Protein AF-Q4RA14-F1 (afdb_monomer_lite)

Secondary structure (DSSP, 8-state):
-BEEEEEESSS--EEE-PPTTS-EEEEE-TTTTTTTSSSPPPTT---------EEEETTSSS--TTEEEE-SSTTSPEEEEE---GGGBT-EEEEEEE-

InterPro domains:
  IPR008908 Sarcoglycan alpha/epsilon [PTHR10132] (3-99)
  IPR048346 Sarcoglycan alpha/epsilon, N-terminal domain [PF05510] (15-98)

Structure (mmCIF, N/CA/C/O backbone):
data_AF-Q4RA14-F1
#
_entry.id   AF-Q4RA14-F1
#
loop_
_atom_site.group_PDB
_atom_site.id
_atom_site.type_symbol
_atom_site.label_atom_id
_atom_site.label_alt_id
_atom_site.label_comp_id
_atom_site.label_asym_id
_atom_site.label_entity_id
_atom_site.label_seq_id
_atom_site.pdbx_PDB_ins_code
_atom_site.Cartn_x
_atom_site.Cartn_y
_atom_site.Cartn_z
_atom_site.occupancy
_atom_site.B_iso_or_equiv
_atom_site.auth_seq_id
_atom_site.auth_comp_id
_atom_site.auth_asym_id
_atom_site.auth_atom_id
_atom_site.pdbx_PDB_model_num
ATOM 1 N N . LEU A 1 1 ? -17.532 4.668 8.070 1.0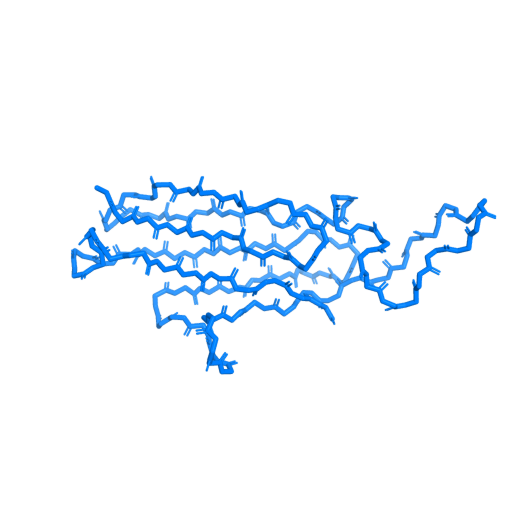0 75.31 1 LEU A N 1
ATOM 2 C CA . LEU A 1 1 ? -16.640 3.686 7.408 1.00 75.31 1 LEU A CA 1
ATOM 3 C C . LEU A 1 1 ? -15.203 4.006 7.811 1.00 75.31 1 LEU A C 1
ATOM 5 O O . LEU A 1 1 ? -14.942 5.182 8.062 1.00 75.31 1 LEU A O 1
ATOM 9 N N . PRO A 1 2 ? -14.295 3.024 7.947 1.00 85.50 2 PRO A N 1
ATOM 10 C CA . PRO A 1 2 ? -12.862 3.308 7.950 1.00 85.50 2 PRO A CA 1
ATOM 11 C C . PRO A 1 2 ? -12.477 4.129 6.711 1.00 85.50 2 PRO A C 1
ATOM 13 O O . PRO A 1 2 ? -13.101 3.989 5.658 1.00 85.50 2 PRO A O 1
ATOM 16 N N . VAL A 1 3 ? -11.476 4.996 6.848 1.00 89.69 3 VAL A N 1
ATOM 17 C CA . VAL A 1 3 ? -10.945 5.804 5.743 1.00 89.69 3 VAL A CA 1
ATOM 18 C C . VAL A 1 3 ? -9.507 5.378 5.522 1.00 89.69 3 VAL A C 1
ATOM 20 O O . VAL A 1 3 ? -8.703 5.431 6.452 1.00 89.69 3 VAL A O 1
ATOM 23 N N . VAL A 1 4 ? -9.198 4.937 4.308 1.00 89.94 4 VAL A N 1
ATOM 24 C CA . VAL A 1 4 ? -7.837 4.589 3.909 1.00 89.94 4 VAL A CA 1
ATOM 25 C C . VAL A 1 4 ? -7.411 5.547 2.809 1.00 89.94 4 VAL A C 1
ATOM 27 O O . VAL A 1 4 ? -8.084 5.654 1.788 1.00 89.94 4 VAL A O 1
ATOM 30 N N . THR A 1 5 ? -6.301 6.239 3.016 1.00 93.31 5 THR A N 1
ATOM 31 C CA . THR A 1 5 ? -5.694 7.125 2.024 1.00 93.31 5 THR A CA 1
ATOM 32 C C . THR A 1 5 ? -4.497 6.411 1.427 1.00 93.31 5 THR A C 1
ATOM 34 O O . THR A 1 5 ? -3.571 6.057 2.150 1.00 93.31 5 THR A O 1
ATOM 37 N N . ILE A 1 6 ? -4.517 6.172 0.120 1.00 93.44 6 ILE A N 1
ATOM 38 C CA . ILE A 1 6 ? -3.352 5.694 -0.622 1.00 93.44 6 ILE A CA 1
ATOM 39 C C . ILE A 1 6 ? -2.588 6.927 -1.087 1.00 93.44 6 ILE A C 1
ATOM 41 O O . ILE A 1 6 ? -3.111 7.729 -1.865 1.00 93.44 6 ILE A O 1
ATOM 45 N N . LEU A 1 7 ? -1.377 7.087 -0.567 1.00 91.44 7 LEU A N 1
ATOM 46 C CA . LEU A 1 7 ? -0.501 8.211 -0.846 1.00 91.44 7 LEU A CA 1
ATOM 47 C C . LEU A 1 7 ? 0.730 7.703 -1.591 1.00 91.44 7 LEU A C 1
ATOM 49 O O . LEU A 1 7 ? 1.413 6.790 -1.140 1.00 91.44 7 LEU A O 1
ATOM 53 N N . SER A 1 8 ? 1.027 8.330 -2.720 1.00 86.81 8 SER A N 1
ATOM 54 C CA . SER A 1 8 ? 2.270 8.129 -3.463 1.00 86.81 8 SER A CA 1
ATOM 55 C C . SER A 1 8 ? 2.926 9.479 -3.675 1.00 86.81 8 SER A C 1
ATOM 57 O O . SER A 1 8 ? 2.256 10.508 -3.616 1.00 86.81 8 SER A O 1
ATOM 59 N N . ARG A 1 9 ? 4.239 9.496 -3.898 1.00 77.50 9 ARG A N 1
ATOM 60 C CA . ARG A 1 9 ? 4.981 10.757 -3.941 1.00 77.50 9 ARG A CA 1
ATOM 61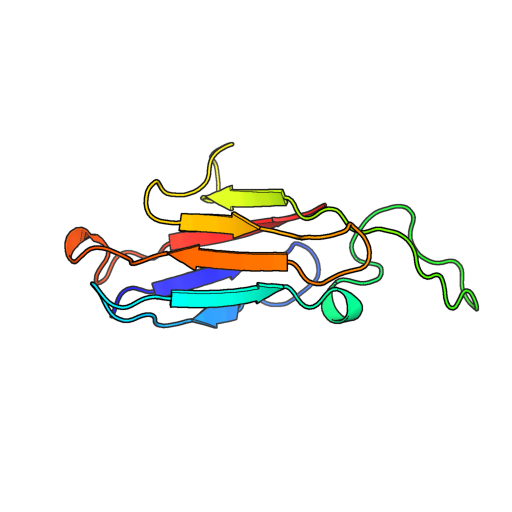 C C . ARG A 1 9 ? 4.648 11.598 -5.180 1.00 77.50 9 ARG A C 1
ATOM 63 O O . ARG A 1 9 ? 4.829 12.811 -5.121 1.00 77.50 9 ARG A O 1
ATOM 70 N N . SER A 1 10 ? 4.199 10.983 -6.280 1.00 70.56 10 SER A N 1
ATOM 71 C CA . SER A 1 10 ? 3.985 11.693 -7.548 1.00 70.56 10 SER A CA 1
ATOM 72 C C . SER A 1 10 ? 2.530 11.755 -8.031 1.00 70.56 10 SER A C 1
ATOM 74 O O . SER A 1 10 ? 2.212 12.628 -8.839 1.00 70.56 10 SER A O 1
ATOM 76 N N . HIS A 1 11 ? 1.617 10.957 -7.463 1.00 74.12 11 HIS A N 1
ATOM 77 C CA . HIS A 1 11 ? 0.177 11.113 -7.691 1.00 74.12 11 HIS A CA 1
ATOM 78 C C . HIS A 1 11 ? -0.580 11.725 -6.513 1.00 74.12 11 HIS A C 1
ATOM 80 O O . HIS A 1 11 ? -0.178 11.636 -5.354 1.00 74.12 11 HIS A O 1
ATOM 86 N N . ALA A 1 12 ? -1.744 12.296 -6.835 1.00 74.69 12 ALA A N 1
ATOM 87 C CA . ALA A 1 12 ? -2.700 12.781 -5.852 1.00 74.69 12 ALA A CA 1
ATOM 88 C C . ALA A 1 12 ? -3.138 11.671 -4.883 1.00 74.69 12 ALA A C 1
ATOM 90 O O . ALA A 1 12 ? -3.294 10.507 -5.259 1.00 74.69 12 ALA A O 1
ATOM 91 N N . GLU A 1 13 ? -3.387 12.069 -3.637 1.00 85.62 13 GLU A N 1
ATOM 92 C CA . GLU A 1 13 ? -3.958 11.208 -2.607 1.00 85.62 13 GLU A CA 1
ATOM 93 C C . GLU A 1 13 ? -5.271 10.575 -3.072 1.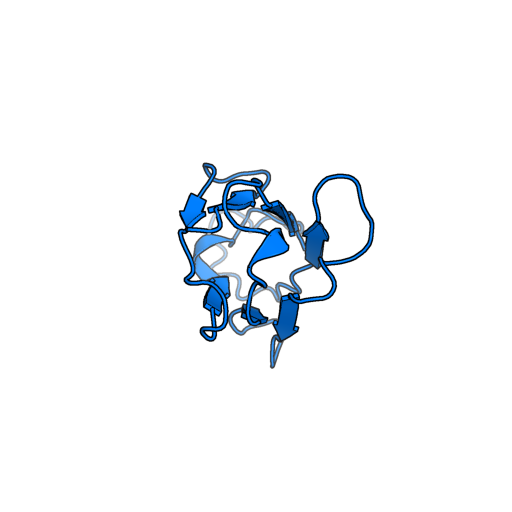00 85.62 13 GLU A C 1
ATOM 95 O O . GLU A 1 13 ? -6.189 11.257 -3.540 1.00 85.62 13 GLU A O 1
ATOM 100 N N . ARG A 1 14 ? -5.388 9.257 -2.893 1.00 89.94 14 ARG A N 1
ATOM 101 C CA . ARG A 1 14 ? -6.606 8.515 -3.213 1.00 89.94 14 ARG A CA 1
ATOM 102 C C . ARG A 1 14 ? -7.259 7.992 -1.944 1.00 89.94 14 ARG A C 1
ATOM 104 O O . ARG A 1 14 ? -6.797 7.024 -1.345 1.00 89.94 14 ARG A O 1
ATOM 111 N N . ASN A 1 15 ? -8.386 8.592 -1.575 1.00 92.56 15 ASN A N 1
ATOM 112 C CA . ASN A 1 15 ? -9.208 8.115 -0.466 1.00 92.56 15 ASN A CA 1
ATOM 113 C C . ASN A 1 15 ? -10.120 6.966 -0.906 1.00 92.56 15 ASN A C 1
ATOM 115 O O . ASN A 1 15 ? -10.830 7.058 -1.909 1.00 92.56 15 ASN A O 1
ATOM 119 N N . VAL A 1 16 ? -10.127 5.890 -0.124 1.00 91.88 16 VAL A N 1
ATOM 120 C CA . VAL A 1 16 ? -11.034 4.749 -0.262 1.00 91.88 16 VAL A CA 1
ATOM 121 C C . VAL A 1 16 ? -11.707 4.447 1.076 1.00 91.88 16 VAL A C 1
ATOM 123 O O . VAL A 1 16 ? -11.140 4.659 2.149 1.00 91.88 16 VAL A O 1
ATOM 126 N N . TYR A 1 17 ? -12.942 3.952 1.011 1.00 92.62 17 TYR A N 1
ATOM 127 C CA . TYR A 1 17 ? -13.821 3.788 2.171 1.00 92.62 17 TYR A CA 1
ATOM 128 C C . TYR A 1 17 ? -14.220 2.316 2.329 1.00 92.62 17 TYR A C 1
ATOM 130 O O . TYR A 1 17 ? -15.330 1.937 1.946 1.00 92.62 17 TYR A O 1
ATOM 138 N N . PRO A 1 18 ? -13.320 1.448 2.827 1.00 92.00 18 PRO A N 1
ATOM 139 C CA . PRO A 1 18 ? -13.655 0.046 3.043 1.00 92.00 18 PRO A CA 1
ATOM 140 C C . PRO A 1 18 ? -14.745 -0.114 4.106 1.00 92.00 18 PRO A C 1
ATOM 142 O O . PRO A 1 18 ? -14.996 0.787 4.903 1.00 92.00 18 PRO A O 1
ATOM 145 N N . SER A 1 19 ? -15.385 -1.281 4.148 1.00 93.00 19 SER A N 1
ATOM 146 C CA . SER A 1 19 ? -16.318 -1.635 5.223 1.00 93.00 19 SER A CA 1
ATOM 147 C C . SER A 1 19 ? -15.606 -2.437 6.306 1.00 93.00 19 SER A C 1
ATOM 149 O O . SER A 1 19 ? -14.788 -3.304 6.008 1.00 93.00 19 SER A O 1
ATOM 151 N N . ALA A 1 20 ? -15.910 -2.149 7.573 1.00 92.56 20 ALA A N 1
ATOM 152 C CA . ALA A 1 20 ? -15.334 -2.898 8.684 1.00 92.56 20 ALA A CA 1
ATOM 153 C C . ALA A 1 20 ? -15.783 -4.369 8.632 1.00 92.56 20 ALA A C 1
ATOM 155 O O . ALA A 1 20 ? -16.951 -4.649 8.371 1.00 92.56 20 ALA A O 1
ATOM 156 N N . GLY A 1 21 ? -14.856 -5.299 8.863 1.00 93.19 21 GLY A N 1
ATOM 157 C CA . GLY A 1 21 ? -15.105 -6.745 8.803 1.00 93.19 21 GLY A CA 1
ATOM 158 C C . GLY A 1 21 ? -15.294 -7.317 7.392 1.00 93.19 21 GLY A C 1
ATOM 159 O O . GLY A 1 21 ? -15.397 -8.532 7.246 1.00 93.19 21 GLY A O 1
ATOM 160 N N . VAL A 1 22 ? -15.298 -6.478 6.354 1.00 95.19 22 VAL A N 1
ATOM 161 C CA . VAL A 1 22 ? -15.416 -6.896 4.952 1.00 95.19 22 VAL A CA 1
ATOM 162 C C . VAL A 1 22 ? -14.037 -6.873 4.307 1.00 95.19 22 VAL A C 1
ATOM 164 O O . VAL A 1 22 ? -13.230 -5.988 4.593 1.00 95.19 22 VAL A O 1
ATOM 167 N N . LEU A 1 23 ? -13.778 -7.836 3.420 1.00 96.19 23 LEU A N 1
ATOM 168 C CA . LEU A 1 23 ? -12.540 -7.875 2.655 1.00 96.19 23 LEU A CA 1
ATOM 169 C C . LEU A 1 23 ? -12.421 -6.615 1.788 1.00 96.19 23 LEU A C 1
ATOM 171 O O . LEU A 1 23 ? -13.182 -6.405 0.845 1.00 96.19 23 LEU A O 1
ATOM 175 N N . PHE A 1 24 ? -11.435 -5.792 2.112 1.00 95.56 24 PHE A N 1
ATOM 176 C CA . PHE A 1 24 ? -10.941 -4.718 1.274 1.00 95.56 24 PHE A CA 1
ATOM 177 C C . PHE A 1 24 ? -9.916 -5.276 0.287 1.00 95.56 24 PHE A C 1
ATOM 179 O O . PHE A 1 24 ? -9.056 -6.073 0.666 1.00 95.56 24 PHE A O 1
ATOM 186 N N . VAL A 1 25 ? -10.006 -4.829 -0.966 1.00 96.94 25 VAL A N 1
ATOM 187 C CA . VAL A 1 25 ? -9.042 -5.110 -2.031 1.00 96.94 25 VAL A CA 1
ATOM 188 C C . VAL A 1 25 ? -8.799 -3.819 -2.802 1.00 96.94 25 VAL A C 1
ATOM 190 O O . VAL A 1 25 ? -9.747 -3.143 -3.202 1.00 96.94 25 VAL A O 1
ATOM 193 N N . HIS A 1 26 ? -7.534 -3.481 -3.019 1.00 96.38 26 HIS A N 1
ATOM 194 C CA . HIS A 1 26 ? -7.118 -2.334 -3.811 1.00 96.38 26 HIS A CA 1
ATOM 195 C C . HIS A 1 26 ? -5.928 -2.702 -4.684 1.00 96.38 26 HIS A C 1
ATOM 197 O O . HIS A 1 26 ? -4.946 -3.264 -4.200 1.00 96.38 26 HIS A O 1
ATOM 203 N N . VAL A 1 27 ? -6.026 -2.378 -5.968 1.00 96.31 27 VAL A N 1
ATOM 204 C CA . VAL A 1 27 ? -4.990 -2.671 -6.957 1.00 96.31 27 VAL A CA 1
ATOM 205 C C . VAL A 1 27 ? -4.073 -1.459 -7.096 1.00 96.31 27 VAL A C 1
ATOM 207 O O . VAL A 1 27 ? -4.545 -0.334 -7.244 1.00 96.31 27 VAL A O 1
ATOM 210 N N . LEU A 1 28 ? -2.767 -1.705 -7.030 1.00 95.12 28 LEU A N 1
ATOM 211 C CA . LEU A 1 28 ? -1.711 -0.774 -7.406 1.00 95.12 28 LEU A CA 1
ATOM 212 C C . LEU A 1 28 ? -1.340 -1.071 -8.861 1.00 95.12 28 LEU A C 1
ATOM 214 O O . LEU A 1 28 ? -0.544 -1.969 -9.136 1.00 95.12 28 LEU A O 1
ATOM 218 N N . GLU A 1 29 ? -1.987 -0.359 -9.780 1.00 93.00 29 GLU A N 1
ATOM 219 C CA . GLU A 1 29 ? -1.828 -0.555 -11.223 1.00 93.00 29 GLU A CA 1
ATOM 220 C C . GLU A 1 29 ? -0.434 -0.112 -11.665 1.00 93.00 29 GLU A C 1
ATOM 222 O O . GLU A 1 29 ? -0.105 1.070 -11.604 1.00 93.00 29 GLU A O 1
ATOM 227 N N . ARG A 1 30 ? 0.404 -1.036 -12.140 1.00 90.12 30 ARG A N 1
ATOM 228 C CA . ARG A 1 30 ? 1.798 -0.725 -12.490 1.00 90.12 30 ARG A CA 1
ATOM 229 C C . ARG A 1 30 ? 1.899 0.396 -13.516 1.00 90.12 30 ARG A C 1
ATOM 231 O O . ARG A 1 30 ? 2.779 1.242 -13.410 1.00 90.12 30 ARG A O 1
ATOM 238 N N . GLU A 1 31 ? 0.994 0.399 -14.490 1.00 87.25 31 GLU A N 1
ATOM 239 C CA . GLU A 1 31 ? 0.960 1.415 -15.541 1.00 87.25 31 GLU A CA 1
ATOM 240 C C . GLU A 1 31 ? 0.734 2.818 -14.978 1.00 87.25 31 GLU A C 1
ATOM 242 O O . GLU A 1 31 ? 1.354 3.765 -15.447 1.00 87.25 31 GLU A O 1
ATOM 247 N N . TYR A 1 32 ? -0.089 2.933 -13.932 1.00 87.06 32 TYR A N 1
ATOM 248 C CA . TYR A 1 32 ? -0.318 4.191 -13.230 1.00 87.06 32 TYR A CA 1
ATOM 249 C C . TYR A 1 32 ? 0.967 4.692 -12.567 1.00 87.06 32 TYR A C 1
ATOM 251 O O . TYR A 1 32 ? 1.272 5.871 -12.638 1.00 87.06 32 TYR A O 1
ATOM 259 N N . PHE A 1 33 ? 1.767 3.794 -11.989 1.00 86.50 33 PHE A N 1
ATOM 260 C CA . PHE A 1 33 ? 3.000 4.145 -11.279 1.00 86.50 33 PHE A CA 1
ATOM 261 C C . PHE A 1 33 ? 4.265 4.190 -12.158 1.00 86.50 33 PHE A C 1
ATOM 263 O O . PHE A 1 33 ? 5.380 4.364 -11.653 1.00 86.50 33 PHE A O 1
ATOM 270 N N . LYS A 1 34 ? 4.141 4.015 -13.477 1.00 82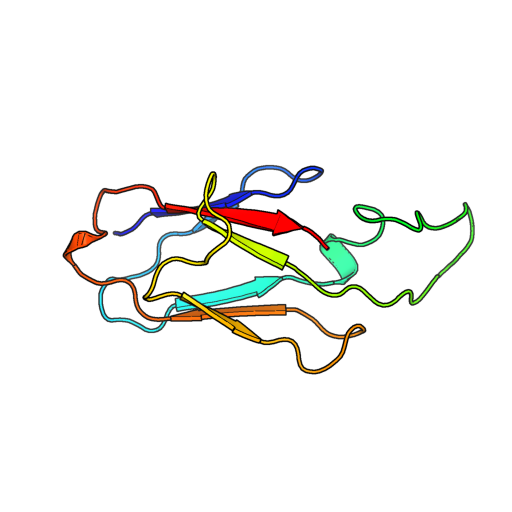.38 34 LYS A N 1
ATOM 271 C CA . LYS A 1 34 ? 5.300 4.075 -14.372 1.00 82.38 34 LYS A CA 1
ATOM 272 C C . LYS A 1 34 ? 5.942 5.457 -14.343 1.00 82.38 34 LYS A C 1
ATOM 274 O O . LYS A 1 34 ? 5.284 6.474 -14.522 1.00 82.38 34 LYS A O 1
ATOM 279 N N . GLY A 1 35 ? 7.263 5.475 -14.183 1.00 78.81 35 GLY A N 1
ATOM 280 C CA . GLY A 1 35 ? 8.037 6.713 -14.142 1.00 78.81 35 GLY A CA 1
ATOM 281 C C . GLY A 1 35 ? 7.982 7.461 -12.811 1.00 78.81 35 GLY A C 1
ATOM 282 O O . GLY A 1 35 ? 8.617 8.505 -12.706 1.00 78.81 35 GLY A O 1
ATOM 283 N N . GLU A 1 36 ? 7.312 6.930 -11.783 1.00 82.69 36 GLU A N 1
ATOM 284 C CA . GLU A 1 36 ? 7.451 7.454 -10.417 1.00 82.69 36 GLU A CA 1
ATOM 285 C C . GLU A 1 36 ? 8.781 7.067 -9.769 1.00 82.69 36 GLU A C 1
ATOM 287 O O . GLU A 1 36 ? 9.307 7.783 -8.915 1.00 82.69 36 GLU A O 1
ATOM 292 N N . PHE A 1 37 ? 9.294 5.896 -10.143 1.00 81.94 37 PHE A N 1
ATOM 293 C CA . PHE A 1 37 ? 10.395 5.242 -9.459 1.00 81.94 37 PHE A CA 1
ATOM 294 C C . PHE A 1 37 ? 11.609 5.130 -10.379 1.00 81.94 37 PHE A C 1
ATOM 296 O O . PHE A 1 37 ? 11.454 4.899 -11.582 1.00 81.94 37 PHE A O 1
ATOM 303 N N . PRO A 1 38 ? 12.828 5.288 -9.840 1.00 74.50 38 PRO A N 1
ATOM 304 C CA . PRO A 1 38 ? 14.039 5.050 -10.603 1.00 74.50 38 PRO A CA 1
ATOM 305 C C . PRO A 1 38 ? 14.173 3.558 -10.987 1.00 74.50 38 PRO A C 1
ATOM 307 O O . PRO A 1 38 ? 13.831 2.693 -10.182 1.00 74.50 38 PRO A O 1
ATOM 310 N N . PRO A 1 39 ? 14.740 3.238 -12.165 1.00 71.44 39 PRO A N 1
ATOM 311 C CA . PRO A 1 39 ? 15.217 4.172 -13.180 1.00 71.44 39 PRO A CA 1
ATOM 312 C C . PRO A 1 39 ? 14.050 4.822 -13.936 1.00 71.44 39 PRO A C 1
ATOM 314 O O . PRO A 1 39 ? 13.155 4.147 -14.433 1.00 71.44 39 PRO A O 1
ATOM 317 N N . TYR A 1 40 ? 14.073 6.153 -14.036 1.00 72.62 40 TYR A N 1
ATOM 318 C CA . TYR A 1 40 ? 13.059 6.878 -14.794 1.00 72.62 40 TYR A CA 1
ATOM 319 C C . TYR A 1 40 ? 13.160 6.499 -16.279 1.00 72.62 40 TYR A C 1
ATOM 321 O O . TYR A 1 40 ? 14.278 6.456 -16.812 1.00 72.62 40 TYR A O 1
ATOM 329 N N . PRO A 1 41 ? 12.030 6.248 -16.962 1.00 67.19 41 PRO A N 1
ATOM 330 C CA . PRO A 1 41 ? 12.040 5.900 -18.373 1.00 67.19 41 PRO A CA 1
ATOM 331 C C . PRO A 1 41 ? 12.687 7.029 -19.182 1.00 67.19 41 PRO A C 1
ATOM 333 O O . PRO A 1 41 ? 12.394 8.211 -18.987 1.00 67.19 41 PRO A O 1
ATOM 336 N N . LYS A 1 42 ? 13.590 6.673 -20.100 1.00 69.19 42 LYS A N 1
ATOM 337 C CA . LYS A 1 42 ? 14.172 7.635 -21.044 1.00 69.19 42 LYS A CA 1
ATOM 338 C C . LYS A 1 42 ? 13.101 8.052 -22.056 1.00 69.19 42 LYS A C 1
ATOM 340 O O . LYS A 1 42 ? 12.227 7.261 -22.403 1.00 69.19 42 LYS A O 1
ATOM 345 N N . SER A 1 43 ? 13.141 9.290 -22.552 1.00 62.28 43 SER A N 1
ATOM 346 C CA . SER A 1 43 ? 12.175 9.744 -23.562 1.00 62.28 43 SER A CA 1
ATOM 347 C C . SER A 1 43 ? 12.220 8.838 -24.798 1.00 62.28 43 SER A C 1
ATOM 349 O O . SER A 1 43 ? 13.252 8.747 -25.458 1.00 62.28 43 SER A O 1
ATOM 351 N N . GLY A 1 44 ? 11.101 8.174 -25.100 1.00 61.84 44 GLY A N 1
ATOM 352 C CA . GLY A 1 44 ? 10.980 7.230 -26.217 1.00 61.84 44 GLY A CA 1
ATOM 353 C C . GLY A 1 44 ? 11.132 5.752 -25.840 1.00 61.84 44 GLY A C 1
ATOM 354 O O . GLY A 1 44 ? 10.887 4.900 -26.689 1.00 61.84 44 GLY A O 1
ATOM 355 N N . ASP A 1 45 ? 11.475 5.434 -24.588 1.00 61.47 45 ASP A N 1
ATOM 356 C CA . ASP A 1 45 ? 11.505 4.057 -24.100 1.00 61.47 45 ASP A CA 1
ATOM 357 C C . ASP A 1 45 ? 10.095 3.621 -23.680 1.00 61.47 45 ASP A C 1
ATOM 359 O O . ASP A 1 45 ? 9.545 4.093 -22.683 1.00 61.47 45 ASP A O 1
ATOM 363 N N . ALA A 1 46 ? 9.519 2.655 -24.399 1.00 61.34 46 ALA A N 1
ATOM 364 C CA . ALA A 1 46 ? 8.359 1.887 -23.938 1.00 61.34 46 ALA A CA 1
ATOM 365 C C . ALA A 1 46 ? 8.791 0.865 -22.868 1.00 61.34 46 ALA A C 1
ATOM 367 O O . ALA A 1 46 ? 8.444 -0.317 -22.940 1.00 61.34 46 ALA A O 1
ATOM 368 N N . SER A 1 47 ? 9.628 1.302 -21.923 1.00 64.19 47 SER A N 1
ATOM 369 C CA . SER A 1 47 ? 10.347 0.398 -21.040 1.00 64.19 47 SER A CA 1
ATOM 370 C C . SER A 1 47 ? 9.368 -0.377 -20.164 1.00 64.19 47 SER A C 1
ATOM 372 O O . SER A 1 47 ? 8.504 0.181 -19.478 1.00 64.19 47 SER A O 1
ATOM 374 N N . ASN A 1 48 ? 9.496 -1.701 -20.199 1.00 76.31 48 ASN A N 1
ATOM 375 C CA . ASN A 1 48 ? 8.753 -2.611 -19.342 1.00 76.31 48 ASN A CA 1
ATOM 376 C C . ASN A 1 48 ? 9.526 -2.873 -18.042 1.00 76.31 48 ASN A C 1
ATOM 378 O O . ASN A 1 48 ? 9.626 -4.020 -17.604 1.00 76.31 48 ASN A O 1
ATOM 382 N N . ASP A 1 49 ? 10.094 -1.822 -17.448 1.00 82.94 49 ASP A N 1
ATOM 383 C CA . ASP A 1 49 ? 10.914 -1.967 -16.250 1.00 82.94 49 ASP A CA 1
ATOM 384 C C . ASP A 1 49 ? 10.108 -2.587 -15.098 1.00 82.94 49 ASP A C 1
ATOM 386 O O . ASP A 1 49 ? 8.914 -2.291 -14.928 1.00 82.94 49 ASP A O 1
ATOM 390 N N . PRO A 1 50 ? 10.730 -3.492 -14.324 1.00 88.25 50 PRO A N 1
ATOM 391 C CA . PRO A 1 50 ? 10.094 -4.074 -13.156 1.00 88.25 50 PRO A CA 1
ATOM 392 C C . PRO A 1 50 ? 9.856 -2.996 -12.090 1.00 88.25 50 PRO A C 1
ATOM 394 O O . PRO A 1 50 ? 10.736 -2.190 -11.808 1.00 88.25 50 PRO A O 1
ATOM 397 N N . ILE A 1 51 ? 8.686 -3.023 -11.453 1.00 90.00 51 ILE A N 1
ATOM 398 C CA . ILE A 1 51 ? 8.360 -2.216 -10.273 1.00 90.00 51 ILE A CA 1
ATOM 399 C C . ILE A 1 51 ? 8.063 -3.185 -9.136 1.00 90.00 51 ILE A C 1
ATOM 401 O O . ILE A 1 51 ? 7.168 -4.015 -9.257 1.00 90.00 51 ILE A O 1
ATOM 405 N N . THR A 1 52 ? 8.794 -3.090 -8.028 1.00 91.62 52 THR A N 1
ATOM 406 C CA . THR A 1 52 ? 8.471 -3.850 -6.813 1.00 91.62 52 THR A CA 1
ATOM 407 C C . THR A 1 52 ? 7.915 -2.886 -5.784 1.00 91.62 52 THR A C 1
ATOM 409 O O . THR A 1 52 ? 8.685 -2.154 -5.177 1.00 91.62 52 THR A O 1
ATOM 412 N N . PHE A 1 53 ? 6.595 -2.855 -5.583 1.00 93.69 53 PHE A N 1
ATOM 413 C CA . PHE A 1 53 ? 6.034 -1.863 -4.665 1.00 93.69 53 PHE A CA 1
ATOM 414 C C . PHE A 1 53 ? 6.428 -2.130 -3.210 1.00 93.69 53 PHE A C 1
ATOM 416 O O . PHE A 1 53 ? 6.393 -3.265 -2.723 1.00 93.69 53 PHE A O 1
ATOM 423 N N . SER A 1 54 ? 6.708 -1.046 -2.494 1.00 94.38 54 SER A N 1
ATOM 424 C CA . SER A 1 54 ? 6.697 -0.990 -1.037 1.00 94.38 54 SER A CA 1
ATOM 425 C C . SER A 1 54 ? 5.429 -0.278 -0.576 1.00 94.38 54 SER A C 1
ATOM 427 O O . SER A 1 54 ? 4.995 0.705 -1.173 1.00 94.38 54 SER A O 1
ATOM 429 N N . THR A 1 55 ? 4.793 -0.803 0.470 1.00 96.12 55 THR A N 1
ATOM 430 C CA . THR A 1 55 ? 3.557 -0.226 1.012 1.00 96.12 55 THR A CA 1
ATOM 431 C C . THR A 1 55 ? 3.613 -0.256 2.527 1.00 96.12 55 THR A C 1
ATOM 433 O O . THR A 1 55 ? 3.675 -1.362 3.076 1.00 96.12 55 THR A O 1
ATOM 436 N N . ASN A 1 56 ? 3.548 0.899 3.184 1.00 97.06 56 ASN A N 1
ATOM 437 C CA . ASN A 1 56 ? 3.710 1.022 4.635 1.00 97.06 56 ASN A CA 1
ATOM 438 C C . ASN A 1 56 ? 2.673 1.971 5.240 1.00 97.06 56 ASN A C 1
ATOM 440 O O . ASN A 1 56 ? 2.118 2.817 4.546 1.00 97.06 56 ASN A O 1
ATOM 444 N N . LEU A 1 57 ? 2.400 1.829 6.536 1.00 96.50 57 LEU A N 1
ATOM 445 C CA . LEU A 1 57 ? 1.678 2.855 7.281 1.00 96.50 57 LEU A CA 1
ATOM 446 C C . LEU A 1 57 ? 2.556 4.108 7.351 1.00 96.50 57 LEU A C 1
ATOM 448 O O . LEU A 1 57 ? 3.720 4.011 7.730 1.00 96.50 57 LEU A O 1
ATOM 452 N N . MET A 1 58 ? 1.993 5.271 7.030 1.00 94.44 58 MET A N 1
ATOM 453 C CA . MET A 1 58 ? 2.726 6.537 7.041 1.00 94.44 58 MET A CA 1
ATOM 454 C C . MET A 1 58 ? 3.478 6.753 8.360 1.00 94.44 58 MET A C 1
ATOM 456 O O 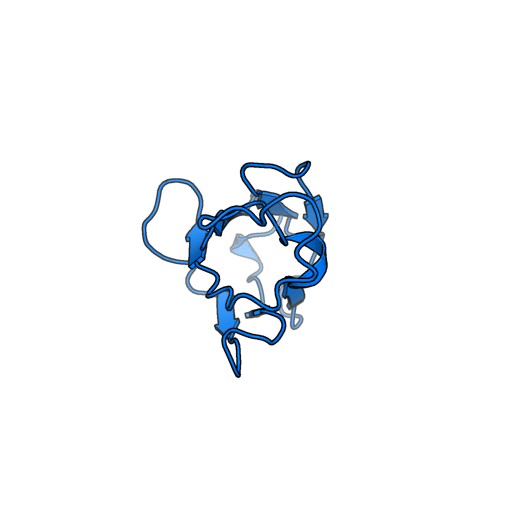. MET A 1 58 ? 2.880 6.727 9.438 1.00 94.44 58 MET A O 1
ATOM 460 N N . GLY A 1 59 ? 4.790 6.980 8.258 1.00 93.88 59 GLY A N 1
ATOM 461 C CA . GLY A 1 59 ? 5.677 7.181 9.409 1.00 93.88 59 GLY A CA 1
ATOM 462 C C . GLY A 1 59 ? 6.173 5.898 10.090 1.00 93.88 59 GLY A C 1
ATOM 463 O O . GLY A 1 59 ? 6.889 5.989 11.086 1.00 93.88 59 GLY A O 1
ATOM 464 N N . TYR A 1 60 ? 5.837 4.718 9.563 1.00 95.31 60 TYR A N 1
ATOM 465 C CA . TYR A 1 60 ? 6.260 3.418 10.085 1.00 95.31 60 TYR A CA 1
ATOM 466 C C . TYR A 1 60 ? 6.872 2.549 8.975 1.00 95.31 60 TYR A C 1
ATOM 468 O O . TYR A 1 60 ? 6.508 2.683 7.810 1.00 95.31 60 TYR A O 1
ATOM 476 N N . PRO A 1 61 ? 7.792 1.625 9.306 1.00 95.06 61 PRO A N 1
ATOM 477 C CA . PRO A 1 61 ? 8.374 0.707 8.323 1.00 95.06 61 PRO A CA 1
ATOM 478 C C . PRO A 1 61 ? 7.436 -0.449 7.944 1.00 95.06 61 PRO A C 1
ATOM 480 O O . PRO A 1 61 ? 7.715 -1.174 6.994 1.00 95.06 61 PRO A O 1
ATOM 483 N N . ASP A 1 62 ? 6.346 -0.633 8.692 1.00 96.19 62 ASP A N 1
ATOM 484 C CA . ASP A 1 62 ? 5.421 -1.752 8.562 1.00 96.19 62 ASP A CA 1
ATOM 485 C C . ASP A 1 62 ? 4.046 -1.305 8.057 1.00 96.19 62 ASP A C 1
ATOM 487 O O . ASP A 1 62 ? 3.625 -0.155 8.199 1.00 96.19 62 ASP A O 1
ATOM 491 N N . ARG A 1 63 ? 3.289 -2.258 7.511 1.00 95.75 63 ARG A N 1
ATOM 492 C CA . ARG A 1 63 ? 1.855 -2.088 7.239 1.00 95.75 63 ARG A CA 1
ATOM 493 C C . ARG A 1 63 ? 1.046 -2.149 8.537 1.00 95.75 63 ARG A C 1
ATOM 495 O O . ARG A 1 63 ? 1.467 -2.809 9.488 1.00 95.75 63 ARG A O 1
ATOM 502 N N . PRO A 1 64 ? -0.175 -1.588 8.557 1.00 95.12 64 PRO A N 1
ATOM 503 C CA . PRO A 1 64 ? -1.139 -1.910 9.603 1.00 95.12 64 PRO A CA 1
ATOM 504 C C . PRO A 1 64 ? -1.346 -3.425 9.695 1.00 95.12 64 PRO A C 1
ATOM 506 O O . PRO A 1 64 ? -1.404 -4.104 8.670 1.00 95.12 64 PRO A O 1
ATOM 509 N N . GLY A 1 65 ? -1.525 -3.960 10.906 1.00 94.75 65 GLY A N 1
ATOM 510 C CA . GLY A 1 65 ? -1.595 -5.414 11.123 1.00 94.75 65 GLY A CA 1
ATOM 511 C C . GLY A 1 65 ? -2.710 -6.136 10.349 1.00 94.75 65 GLY A C 1
ATOM 512 O O . GLY A 1 65 ? -2.593 -7.329 10.065 1.00 94.75 65 GLY A O 1
ATOM 513 N N . TRP A 1 66 ? -3.770 -5.416 9.970 1.00 94.25 66 TRP A N 1
ATOM 514 C CA . TRP A 1 66 ? -4.890 -5.941 9.188 1.00 94.25 66 TRP A CA 1
ATOM 515 C C . TRP A 1 66 ? -4.637 -5.963 7.671 1.00 94.25 66 TRP A C 1
ATOM 517 O O . TRP A 1 66 ? -5.388 -6.623 6.954 1.00 94.25 66 TRP A O 1
ATOM 527 N N . LEU A 1 67 ? -3.610 -5.261 7.178 1.00 96.81 67 LEU A N 1
ATOM 528 C CA . LEU A 1 67 ? -3.356 -5.045 5.756 1.00 96.81 67 LEU A CA 1
ATOM 529 C C . LEU A 1 67 ? -2.175 -5.888 5.262 1.00 96.81 67 LEU A C 1
ATOM 531 O O . LEU A 1 67 ? -1.075 -5.882 5.821 1.00 96.81 67 LEU A O 1
ATOM 535 N N . ARG A 1 68 ? -2.397 -6.606 4.167 1.00 97.81 68 ARG A N 1
ATOM 536 C CA . ARG A 1 68 ? -1.413 -7.444 3.484 1.00 97.81 68 ARG A CA 1
ATOM 537 C C . ARG A 1 68 ? -1.192 -6.934 2.067 1.00 97.81 68 ARG A C 1
ATOM 539 O O . ARG A 1 68 ? -2.043 -6.263 1.490 1.00 97.81 68 ARG A O 1
ATOM 546 N N . TYR A 1 69 ? -0.028 -7.269 1.531 1.00 98.00 69 TYR A N 1
ATOM 547 C CA . TYR A 1 69 ? 0.390 -6.924 0.183 1.00 98.00 69 TYR A CA 1
ATOM 548 C C . TYR A 1 69 ? 0.815 -8.192 -0.550 1.00 98.00 69 TYR A C 1
ATOM 550 O O . TYR A 1 69 ? 1.445 -9.072 0.043 1.00 98.00 69 TYR A O 1
ATOM 558 N N . ILE A 1 70 ? 0.473 -8.283 -1.829 1.00 97.75 70 ILE A N 1
ATOM 559 C CA . ILE A 1 70 ? 1.005 -9.295 -2.734 1.00 97.75 70 ILE A CA 1
ATOM 560 C C . ILE A 1 70 ? 1.253 -8.682 -4.106 1.00 97.75 70 ILE A C 1
ATOM 562 O O . ILE A 1 70 ? 0.457 -7.891 -4.602 1.00 97.75 70 ILE A O 1
ATOM 566 N N . GLN A 1 71 ? 2.331 -9.115 -4.740 1.00 97.56 71 GLN A N 1
ATOM 567 C CA . GLN A 1 71 ? 2.606 -8.879 -6.146 1.00 97.56 71 GLN A CA 1
ATOM 568 C C . GLN A 1 71 ? 3.277 -10.135 -6.679 1.00 97.56 71 GLN A C 1
ATOM 570 O O . GLN A 1 71 ? 4.283 -10.593 -6.141 1.00 97.56 71 GLN A O 1
ATOM 575 N N . ARG A 1 72 ? 2.664 -10.756 -7.688 1.00 95.88 72 ARG A N 1
ATOM 576 C CA . ARG A 1 72 ? 3.114 -12.068 -8.178 1.00 95.88 72 ARG A CA 1
ATOM 577 C C . ARG A 1 72 ? 4.447 -11.977 -8.911 1.00 95.88 72 ARG A C 1
ATOM 579 O O . ARG A 1 72 ? 5.255 -12.893 -8.818 1.00 95.88 72 ARG A O 1
ATOM 586 N N . THR A 1 73 ? 4.646 -10.892 -9.655 1.00 94.50 73 THR A N 1
ATOM 587 C CA . THR A 1 73 ? 5.877 -10.603 -10.392 1.00 94.50 73 THR A CA 1
ATOM 588 C C . THR A 1 73 ? 6.130 -9.094 -10.383 1.00 94.50 73 THR A C 1
ATOM 590 O O . THR A 1 73 ? 5.162 -8.333 -10.380 1.00 94.50 73 THR A O 1
ATOM 593 N N . PRO A 1 74 ? 7.389 -8.640 -10.476 1.00 91.25 74 PRO A N 1
ATOM 594 C CA . PRO A 1 74 ? 7.700 -7.211 -10.590 1.00 91.25 74 PRO A CA 1
ATOM 595 C C . PRO A 1 74 ? 7.114 -6.511 -11.834 1.00 91.25 74 PRO A C 1
ATOM 597 O O . PRO A 1 74 ? 7.103 -5.290 -11.914 1.00 91.25 74 PRO A O 1
ATOM 600 N N . HIS A 1 75 ? 6.628 -7.253 -12.833 1.00 91.25 75 HIS A N 1
ATOM 601 C CA . HIS A 1 75 ? 5.963 -6.674 -14.011 1.00 91.25 75 HIS A CA 1
ATOM 602 C C . HIS A 1 75 ? 4.435 -6.619 -13.878 1.00 91.25 75 HIS A C 1
ATOM 604 O O . HIS A 1 75 ? 3.770 -6.050 -14.742 1.00 91.25 75 HIS A O 1
ATOM 610 N N . GLY A 1 76 ? 3.879 -7.237 -12.835 1.00 93.44 76 GLY A N 1
ATOM 611 C CA . GLY A 1 76 ? 2.449 -7.251 -12.560 1.00 93.44 76 GLY A CA 1
ATOM 612 C C . GLY A 1 76 ? 2.031 -6.172 -11.569 1.00 93.44 76 GLY A C 1
ATOM 613 O O . GLY A 1 76 ? 2.864 -5.532 -10.928 1.00 93.44 76 GLY A O 1
ATOM 614 N N . ASP A 1 77 ? 0.722 -6.024 -11.416 1.00 95.88 77 ASP A N 1
ATOM 615 C CA . ASP A 1 77 ? 0.135 -5.111 -10.443 1.00 95.88 77 ASP A CA 1
ATOM 616 C C . ASP A 1 77 ? 0.341 -5.599 -9.005 1.00 95.88 77 ASP A C 1
ATOM 618 O O . ASP A 1 77 ? 0.407 -6.803 -8.719 1.00 95.88 77 ASP A O 1
ATOM 622 N N . GLY A 1 78 ? 0.411 -4.637 -8.090 1.00 96.69 78 GLY A N 1
ATOM 623 C CA . GLY A 1 78 ? 0.355 -4.892 -6.658 1.00 96.69 78 GLY A CA 1
ATOM 624 C C . GLY A 1 78 ? -1.088 -4.993 -6.175 1.00 96.69 78 GLY A C 1
ATOM 625 O O . GLY A 1 78 ? -1.985 -4.352 -6.716 1.00 96.69 78 GLY A O 1
ATOM 626 N N . VAL A 1 79 ? -1.336 -5.773 -5.126 1.00 98.00 79 VAL A N 1
ATOM 627 C CA . VAL A 1 79 ? -2.654 -5.853 -4.486 1.00 98.00 79 VAL A CA 1
ATOM 628 C C . VAL A 1 79 ? -2.508 -5.672 -2.985 1.00 98.00 79 VAL A C 1
ATOM 630 O O . VAL A 1 79 ? -1.845 -6.458 -2.306 1.00 98.00 79 VAL A O 1
ATOM 633 N N . LEU A 1 80 ? -3.176 -4.644 -2.471 1.00 97.88 80 LEU A N 1
ATOM 634 C CA . LEU A 1 80 ? -3.425 -4.427 -1.055 1.00 97.88 80 LEU A CA 1
ATOM 635 C C . LEU A 1 80 ? -4.740 -5.100 -0.679 1.00 97.88 80 LEU A C 1
ATOM 637 O O . LEU A 1 80 ? -5.770 -4.842 -1.300 1.00 97.88 80 LEU A O 1
ATOM 641 N N . TYR A 1 81 ? -4.720 -5.960 0.334 1.00 97.88 81 TYR A N 1
ATOM 642 C CA . TYR A 1 81 ? -5.921 -6.650 0.790 1.00 97.88 81 TYR A CA 1
ATOM 643 C C . TYR A 1 81 ? -5.919 -6.886 2.296 1.00 97.88 81 TYR A C 1
ATOM 645 O O . TYR A 1 81 ? -4.871 -6.999 2.930 1.00 97.88 81 TYR A O 1
ATOM 653 N N . GLY A 1 82 ? -7.107 -6.959 2.881 1.00 96.94 82 GLY A N 1
ATOM 654 C CA . GLY A 1 82 ? -7.282 -7.156 4.317 1.00 96.94 82 GLY A CA 1
ATOM 655 C C . GLY A 1 82 ? -8.670 -6.742 4.774 1.00 96.94 82 GLY A C 1
ATOM 656 O O . GLY A 1 82 ? -9.440 -6.212 3.985 1.00 96.94 82 GLY A O 1
ATOM 657 N N . SER A 1 83 ? -8.997 -6.953 6.044 1.00 95.56 83 SER A N 1
ATOM 658 C CA . SER A 1 83 ? -10.298 -6.554 6.590 1.00 95.56 83 SER A CA 1
ATOM 659 C C . SER A 1 83 ? -10.084 -5.574 7.740 1.00 95.56 83 SER A C 1
ATOM 661 O O . SER A 1 83 ? -9.622 -5.996 8.803 1.00 95.56 83 SER A O 1
ATOM 663 N N . PRO A 1 84 ? -10.391 -4.275 7.575 1.00 92.88 84 PRO A N 1
ATOM 664 C CA . PRO A 1 84 ? -10.264 -3.331 8.673 1.00 92.88 84 PRO A CA 1
ATOM 665 C C . PRO A 1 84 ? -11.249 -3.697 9.788 1.00 92.88 84 PRO A C 1
ATOM 667 O O . PRO A 1 84 ? -12.407 -4.030 9.542 1.00 92.88 84 PRO A O 1
ATOM 670 N N . MET A 1 85 ? -10.790 -3.635 11.033 1.00 90.50 85 MET A N 1
ATOM 671 C CA . MET A 1 85 ? -11.623 -3.893 12.214 1.00 90.50 85 MET A CA 1
ATOM 672 C C . MET A 1 85 ? -12.446 -2.661 12.619 1.00 90.50 85 MET A C 1
ATOM 674 O O . MET A 1 85 ? -12.122 -1.539 12.227 1.00 90.50 85 MET A O 1
ATOM 678 N N . ALA A 1 86 ? -13.484 -2.860 13.438 1.00 88.81 86 ALA A N 1
ATOM 679 C CA . ALA A 1 86 ? -14.377 -1.792 13.903 1.00 88.81 86 ALA A CA 1
ATOM 680 C C . ALA A 1 86 ? -13.638 -0.629 14.597 1.00 88.81 86 ALA A C 1
ATOM 682 O O . ALA A 1 86 ? -14.030 0.524 14.453 1.00 88.81 86 ALA A O 1
ATOM 683 N N . GLU A 1 87 ? -12.523 -0.908 15.273 1.00 89.06 87 GLU A N 1
ATOM 684 C CA . GLU A 1 87 ? -11.667 0.096 15.925 1.00 89.06 87 GLU A CA 1
ATOM 685 C C . GLU A 1 87 ? -10.988 1.096 14.970 1.00 89.06 87 GLU A C 1
ATOM 687 O O . GLU A 1 87 ? -10.472 2.121 15.430 1.00 89.06 87 GLU A O 1
ATOM 692 N N . HIS A 1 88 ? -10.995 0.814 13.661 1.00 86.75 88 HIS A N 1
ATOM 693 C CA . HIS A 1 88 ? -10.471 1.684 12.603 1.00 86.75 88 HIS A CA 1
ATOM 694 C C . HIS A 1 88 ? -11.548 2.605 12.006 1.00 86.75 88 HIS A C 1
ATOM 696 O O . HIS A 1 88 ? -11.247 3.465 11.179 1.00 86.75 88 HIS A O 1
ATOM 702 N N . VAL A 1 89 ? -12.821 2.444 12.384 1.00 85.19 89 VAL A N 1
ATOM 703 C CA . VAL A 1 89 ? -13.897 3.330 11.922 1.00 85.19 89 VAL A CA 1
ATOM 704 C C . VAL A 1 89 ? -13.632 4.749 12.428 1.00 85.19 89 VAL A C 1
ATOM 706 O O . VAL A 1 89 ? -13.402 4.958 13.614 1.00 85.19 89 VAL A O 1
ATOM 709 N N . GLY A 1 90 ? -13.662 5.731 11.522 1.00 80.62 90 GLY A N 1
ATOM 710 C CA . GLY A 1 90 ? -13.429 7.138 11.867 1.00 80.62 90 GLY A CA 1
ATOM 711 C C . GLY A 1 90 ? -11.964 7.503 12.137 1.00 80.62 90 GLY A C 1
ATOM 712 O O . GLY A 1 90 ? -11.689 8.665 12.419 1.00 80.62 90 GLY A O 1
ATOM 713 N N . LYS A 1 91 ? -11.025 6.552 12.018 1.00 85.44 91 LYS A N 1
ATOM 714 C CA . LYS A 1 91 ? -9.582 6.812 12.097 1.00 85.44 91 LYS A CA 1
ATOM 715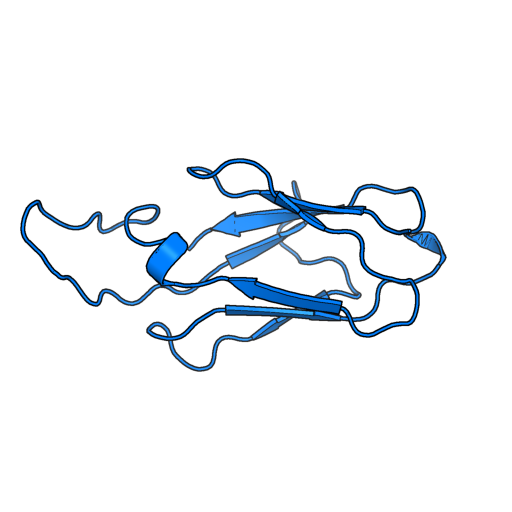 C C . LYS A 1 91 ? -8.968 6.733 10.695 1.00 85.44 91 LYS A C 1
ATOM 717 O O . LYS A 1 91 ? -9.038 5.664 10.082 1.00 85.44 91 LYS A O 1
ATOM 722 N N . PRO A 1 92 ? -8.386 7.823 10.168 1.00 89.06 92 PRO A N 1
ATOM 723 C CA . PRO A 1 92 ? -7.719 7.776 8.876 1.00 89.06 92 PRO A CA 1
ATOM 724 C C . PRO A 1 92 ? -6.484 6.874 8.958 1.00 89.06 92 PRO A C 1
ATOM 726 O O . PRO A 1 92 ? -5.680 6.980 9.880 1.00 89.06 92 PRO A O 1
ATOM 729 N N . THR A 1 93 ? -6.350 5.969 7.994 1.00 93.62 93 THR A N 1
ATOM 730 C CA . THR A 1 93 ? -5.158 5.140 7.792 1.00 93.62 93 THR A CA 1
ATOM 731 C C . THR A 1 93 ? -4.488 5.590 6.503 1.00 93.62 93 THR A C 1
ATOM 733 O O . THR A 1 93 ? -5.068 5.423 5.435 1.00 93.62 93 THR A O 1
ATOM 736 N N . VAL A 1 94 ? -3.283 6.149 6.580 1.00 95.81 94 VAL A N 1
ATOM 737 C CA . VAL A 1 94 ? -2.536 6.576 5.388 1.00 95.81 94 VAL A CA 1
ATOM 738 C C . VAL A 1 94 ? -1.520 5.498 5.028 1.00 95.81 94 VAL A C 1
ATOM 740 O O . VAL A 1 94 ? -0.673 5.152 5.850 1.00 95.81 94 VAL A O 1
ATOM 743 N N . ILE A 1 95 ? -1.628 4.945 3.823 1.00 96.81 95 ILE A N 1
ATOM 744 C CA . ILE A 1 95 ? -0.693 3.964 3.274 1.00 96.81 95 ILE A CA 1
ATOM 745 C C . ILE A 1 95 ? 0.199 4.666 2.260 1.00 96.81 95 ILE A C 1
ATOM 747 O O . ILE A 1 95 ? -0.281 5.117 1.220 1.00 96.81 95 ILE A O 1
ATOM 751 N N . GLU A 1 96 ? 1.489 4.733 2.562 1.00 95.75 96 GLU A N 1
ATOM 752 C CA . GLU A 1 96 ? 2.515 5.215 1.644 1.00 95.75 96 GLU A CA 1
ATOM 753 C C . GLU A 1 96 ? 2.856 4.116 0.640 1.00 95.75 96 GLU A C 1
ATOM 755 O O . GLU A 1 96 ? 3.099 2.974 1.034 1.00 95.75 96 GLU A O 1
ATOM 760 N N . VAL A 1 97 ? 2.882 4.465 -0.645 1.00 95.00 97 VAL A N 1
ATOM 761 C CA . VAL A 1 97 ? 3.296 3.603 -1.755 1.00 95.00 97 VAL A CA 1
ATOM 762 C C . VAL A 1 97 ? 4.609 4.128 -2.332 1.00 95.00 97 VAL A C 1
ATOM 764 O O . VAL A 1 97 ? 4.719 5.302 -2.689 1.00 95.00 97 VAL A O 1
ATOM 767 N N . GLY A 1 98 ? 5.595 3.240 -2.430 1.00 92.19 98 GLY A N 1
ATOM 768 C CA . GLY A 1 98 ? 6.886 3.465 -3.077 1.00 92.19 98 GLY A CA 1
ATOM 769 C C . GLY A 1 98 ? 7.306 2.262 -3.925 1.00 92.19 98 GLY A C 1
ATOM 770 O O . GLY A 1 98 ? 6.535 1.310 -4.065 1.00 92.19 98 GLY A O 1
ATOM 771 N N . ALA A 1 99 ? 8.539 2.266 -4.430 1.00 88.50 99 ALA A N 1
ATOM 772 C CA . ALA A 1 99 ? 9.216 1.106 -5.019 1.00 88.50 99 ALA A CA 1
ATOM 773 C C . ALA A 1 99 ? 10.728 1.161 -4.769 1.00 88.50 99 ALA A C 1
ATOM 775 O O . ALA A 1 99 ? 11.212 2.254 -4.387 1.00 88.50 99 ALA A O 1
#

pLDDT: mean 88.62, std 9.59, range [61.34, 98.0]

Sequence (99 aa):
LPVVTILSRSHAERNVYPSAGVLFVHVLEREYFKGEFPPYPKSGDASNDPITFSTNLMGYPDRPGWLRYIQRTPHGDGVLYGSPMAEHVGKPTVIEVGA

Foldseek 3Di:
DFWEWEDEPPDDIDIDDDDAPDKDKDKQAVVVCQQSAPPGDDVPDPDLDFADKDKDFPPDNHHDPQWDWDDPGSSGIIMIIGHHHPVSVPPYTYIYIDD

Organism: Tetraodon nigroviridis (NCBI:txid99883)

Radius of gyration: 14.35 Å; chains: 1; bounding box: 32×25×42 Å